Protein AF-A0A7S3M481-F1 (afdb_monomer_lite)

Sequence (114 aa):
QRGLLVPGQGNELTIVHGAVHGSGVYTANVDAAWLSKGFCTAPSMLVCAVIQSDAILHVGDAMVVGKAEHVVPLFEAHARCWKGEVPHVAPAVNRPVTQPHFAAPRSTAAQAHA

Foldseek 3Di:
DPADDWPPDVDPDDDPDDDPPHTADKDFAPVVCVVVVVVDPAQKDFDKQFADDPQWDDDPRMIGRNDRVRIGGPDMDGDQDDPPDDRPPDPPPPDPPPDPPPDDDDDDDDDDDD

Secondary structure (DSSP, 8-state):
---S--TTSSS-PPPSS--TT-SSEEEE-GGGHHHHHTT-SSSEEEEEEE--STTEEEETTEEEE-SGGGEEEEEEEE-SS-TTPPP---------------PPPP--------

Structure (mmCIF, N/CA/C/O backbone):
data_AF-A0A7S3M481-F1
#
_entry.id   AF-A0A7S3M481-F1
#
loop_
_atom_site.group_PDB
_atom_site.id
_atom_site.type_symbol
_atom_site.label_atom_id
_atom_site.label_alt_id
_atom_site.label_comp_id
_atom_site.label_asym_id
_atom_site.label_entity_id
_atom_site.label_seq_id
_atom_site.pdbx_PDB_ins_code
_atom_site.Cartn_x
_atom_site.Cartn_y
_atom_site.Cartn_z
_atom_site.occupancy
_atom_site.B_iso_or_equiv
_atom_site.auth_seq_id
_atom_site.auth_comp_id
_atom_site.auth_asym_id
_atom_site.auth_atom_id
_atom_site.pdbx_PDB_model_num
ATOM 1 N N . GLN A 1 1 ? -1.622 -18.025 8.677 1.00 62.56 1 GLN A N 1
ATOM 2 C CA . GLN A 1 1 ? -1.239 -16.661 8.232 1.00 62.56 1 GLN A CA 1
ATOM 3 C C . GLN A 1 1 ? -2.205 -15.659 8.864 1.00 62.56 1 GLN A C 1
ATOM 5 O O . GLN A 1 1 ? -3.363 -16.018 9.014 1.00 62.56 1 GLN A O 1
ATOM 10 N N . ARG A 1 2 ? -1.751 -14.459 9.274 1.00 78.81 2 ARG A N 1
ATOM 11 C CA . ARG A 1 2 ? -2.569 -13.443 9.988 1.00 78.81 2 ARG A CA 1
ATOM 12 C C . ARG A 1 2 ? -3.194 -12.362 9.077 1.00 78.81 2 ARG A C 1
ATOM 14 O O . ARG A 1 2 ? -3.876 -11.488 9.591 1.00 78.81 2 ARG A O 1
ATOM 21 N N . GLY A 1 3 ? -2.985 -12.426 7.758 1.00 83.19 3 GLY A N 1
ATOM 22 C CA . GLY A 1 3 ? -3.427 -11.386 6.814 1.00 83.19 3 GLY A CA 1
ATOM 23 C C . GLY A 1 3 ? -2.572 -10.110 6.868 1.00 83.19 3 GLY A C 1
ATOM 24 O O . GLY A 1 3 ? -1.494 -10.117 7.466 1.00 83.19 3 GLY A O 1
ATOM 25 N N . LEU A 1 4 ? -3.045 -9.033 6.224 1.00 88.62 4 LEU A N 1
ATOM 26 C CA . LEU A 1 4 ? -2.504 -7.682 6.425 1.00 88.62 4 LEU A CA 1
ATOM 27 C C . LEU A 1 4 ? -2.904 -7.181 7.816 1.00 88.62 4 LEU A C 1
ATOM 29 O O . LEU A 1 4 ? -4.014 -7.435 8.271 1.00 88.62 4 LEU A O 1
ATOM 33 N N . LEU A 1 5 ? -2.001 -6.473 8.489 1.00 90.88 5 LEU A N 1
ATOM 34 C CA . LEU A 1 5 ? -2.194 -5.988 9.853 1.00 90.88 5 LEU A CA 1
ATOM 35 C C . LEU A 1 5 ? -1.918 -4.487 9.910 1.00 90.88 5 LEU A C 1
ATOM 37 O O . LEU A 1 5 ? -0.993 -4.000 9.260 1.00 90.88 5 LEU A O 1
ATOM 41 N N . VAL A 1 6 ? -2.695 -3.766 10.718 1.00 91.62 6 VAL A N 1
ATOM 42 C CA . VAL A 1 6 ? -2.449 -2.349 11.007 1.00 91.62 6 VAL A CA 1
ATOM 43 C C . VAL A 1 6 ? -1.513 -2.243 12.218 1.00 91.62 6 VAL A C 1
ATOM 45 O O . V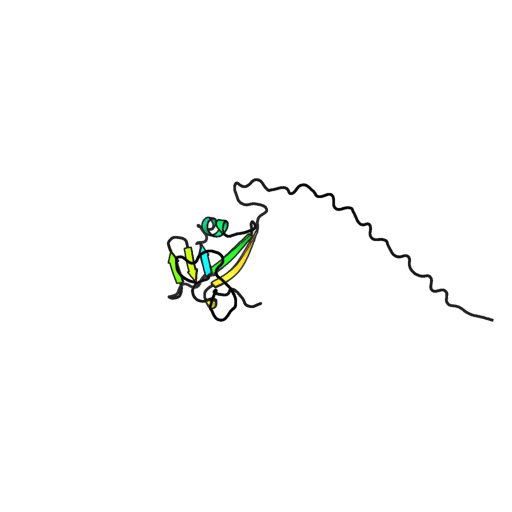AL A 1 6 ? -1.822 -2.820 13.268 1.00 91.62 6 VAL A O 1
ATOM 48 N N . PRO A 1 7 ? -0.384 -1.518 12.123 1.00 90.56 7 PRO A N 1
ATOM 49 C CA . PRO A 1 7 ? 0.506 -1.296 13.260 1.00 90.56 7 PRO A CA 1
ATOM 50 C C . PRO A 1 7 ? -0.215 -0.666 14.459 1.00 90.56 7 PRO A C 1
ATOM 52 O O . PRO A 1 7 ? -1.006 0.270 14.311 1.00 90.56 7 PRO A O 1
ATOM 55 N N . GLY A 1 8 ? 0.064 -1.180 15.659 1.00 86.75 8 GLY A N 1
ATOM 56 C CA . GLY A 1 8 ? -0.541 -0.702 16.909 1.00 86.75 8 GLY A CA 1
ATOM 57 C C . GLY A 1 8 ? -1.964 -1.203 17.200 1.00 86.75 8 GLY A C 1
ATOM 58 O O . GLY A 1 8 ? -2.534 -0.822 18.219 1.00 86.75 8 GLY A O 1
ATOM 59 N N . GLN A 1 9 ? -2.543 -2.075 16.364 1.00 88.69 9 GLN A N 1
ATOM 60 C CA . GLN A 1 9 ? -3.869 -2.667 16.596 1.00 88.69 9 GLN A CA 1
ATOM 61 C C . GLN A 1 9 ? -3.769 -4.132 17.047 1.00 88.69 9 GLN A C 1
ATOM 63 O O . GLN A 1 9 ? -3.856 -5.058 16.238 1.00 88.69 9 GLN A O 1
ATOM 68 N N . GLY A 1 10 ? -3.564 -4.357 18.349 1.00 86.38 10 GLY A N 1
ATOM 69 C CA . GLY A 1 10 ? -3.576 -5.709 18.935 1.00 86.38 10 GLY A CA 1
ATOM 70 C C . GLY A 1 10 ? -2.478 -6.642 18.399 1.00 86.38 10 GLY A C 1
ATOM 71 O O . GLY A 1 10 ? -2.657 -7.859 18.354 1.00 86.38 10 GLY A O 1
ATOM 72 N N . ASN A 1 11 ? -1.362 -6.078 17.934 1.00 90.12 11 ASN A N 1
ATOM 73 C CA . ASN A 1 11 ? -0.202 -6.802 17.417 1.00 90.12 11 ASN A CA 1
ATOM 74 C C . ASN A 1 11 ? 1.097 -6.035 17.725 1.00 90.12 11 ASN A C 1
ATOM 76 O O . ASN A 1 11 ? 1.041 -4.858 18.077 1.00 90.12 11 ASN A O 1
ATOM 80 N N . GLU A 1 12 ? 2.255 -6.690 17.596 1.00 91.94 12 GLU A N 1
ATOM 81 C CA . GLU A 1 12 ? 3.556 -6.099 17.944 1.00 91.94 12 GLU A CA 1
ATOM 82 C C . GLU A 1 12 ? 4.197 -5.276 16.810 1.00 91.94 12 GLU A C 1
ATOM 84 O O . GLU A 1 12 ? 5.355 -4.871 16.927 1.00 91.94 12 GLU A O 1
ATOM 89 N N . LEU A 1 13 ? 3.496 -5.049 15.690 1.00 90.69 13 LEU A N 1
ATOM 90 C CA . LEU A 1 13 ? 4.082 -4.344 14.553 1.00 90.69 13 LEU A CA 1
ATOM 91 C C . LEU A 1 13 ? 4.276 -2.864 14.870 1.00 90.69 13 LEU A C 1
ATOM 93 O O . LEU A 1 13 ? 3.360 -2.165 15.315 1.00 90.69 13 LEU A O 1
ATOM 97 N N . THR A 1 14 ? 5.475 -2.387 14.561 1.00 91.50 14 THR A N 1
ATOM 98 C CA . THR A 1 14 ? 5.868 -0.987 14.663 1.00 91.50 14 THR A CA 1
ATOM 99 C C . THR A 1 14 ? 5.829 -0.314 13.293 1.00 91.50 14 THR A C 1
ATOM 101 O O . THR A 1 14 ? 5.920 -0.955 12.245 1.00 91.50 14 THR A O 1
ATOM 104 N N . ILE A 1 15 ? 5.674 1.007 13.293 1.00 90.69 15 ILE A N 1
ATOM 105 C CA . ILE A 1 15 ? 5.727 1.820 12.076 1.00 90.69 15 ILE A CA 1
ATOM 106 C C . ILE A 1 15 ? 7.197 1.971 11.662 1.00 90.69 15 ILE A C 1
ATOM 108 O O . ILE A 1 15 ? 7.999 2.501 12.427 1.00 90.69 15 ILE A O 1
ATOM 112 N N . VAL A 1 16 ? 7.541 1.523 10.451 1.00 89.44 16 VAL A N 1
ATOM 113 C CA . VAL A 1 16 ? 8.914 1.582 9.896 1.00 89.44 16 VAL A CA 1
ATOM 114 C C . VAL A 1 16 ? 9.084 2.636 8.797 1.00 89.44 16 VAL A C 1
ATOM 116 O O . VAL A 1 16 ? 10.182 3.134 8.564 1.00 89.44 16 VAL A O 1
ATOM 119 N N . HIS A 1 17 ? 7.987 3.006 8.141 1.00 81.50 17 HIS A N 1
ATOM 120 C CA . HIS A 1 17 ? 7.909 4.066 7.143 1.00 81.50 17 HIS A CA 1
ATOM 121 C C . HIS A 1 17 ? 6.911 5.081 7.696 1.00 81.50 17 HIS A C 1
ATOM 123 O O . HIS A 1 17 ? 5.785 4.694 7.991 1.00 81.50 17 HIS A O 1
ATOM 129 N N . GLY A 1 18 ? 7.355 6.315 7.963 1.00 84.88 18 GLY A N 1
ATOM 130 C CA . GLY A 1 18 ? 6.630 7.292 8.790 1.00 84.88 18 GLY A CA 1
ATOM 131 C C . GLY A 1 18 ? 5.124 7.422 8.503 1.00 84.88 18 GLY A C 1
ATOM 132 O O . GLY A 1 18 ? 4.666 7.212 7.388 1.00 84.88 18 GLY A O 1
ATOM 133 N N . ALA A 1 19 ? 4.353 7.810 9.519 1.00 88.31 19 ALA A N 1
ATOM 134 C CA . ALA A 1 19 ? 2.887 7.799 9.497 1.00 88.31 19 ALA A CA 1
ATOM 135 C C . ALA A 1 19 ? 2.287 9.216 9.538 1.00 88.31 19 ALA A C 1
ATOM 137 O O . ALA A 1 19 ? 1.525 9.557 10.443 1.00 88.31 19 ALA A O 1
ATOM 138 N N . VAL A 1 20 ? 2.656 10.060 8.568 1.00 92.06 20 VAL A N 1
ATOM 139 C CA . VAL A 1 20 ? 2.260 11.486 8.526 1.00 92.06 20 VAL A CA 1
ATOM 140 C C . VAL A 1 20 ? 0.737 11.673 8.518 1.00 92.06 20 VAL A C 1
ATOM 142 O O . VAL A 1 20 ? 0.236 12.655 9.058 1.00 92.06 20 VAL A O 1
ATOM 145 N N . HIS A 1 21 ? -0.004 10.711 7.966 1.00 92.12 21 HIS A N 1
ATOM 146 C CA . HIS A 1 21 ? -1.464 10.747 7.858 1.00 92.12 21 HIS A CA 1
ATOM 147 C C . HIS A 1 21 ? -2.156 9.750 8.805 1.00 92.12 21 HIS A C 1
ATOM 149 O O . HIS A 1 21 ? -3.304 9.376 8.587 1.00 92.12 21 HIS A O 1
ATOM 155 N N . GLY A 1 22 ? -1.466 9.327 9.871 1.00 92.12 22 GLY A N 1
ATOM 156 C CA . GLY A 1 22 ? -1.976 8.383 10.869 1.00 92.12 22 GLY A CA 1
ATOM 157 C C . GLY A 1 22 ? -1.522 6.937 10.647 1.00 92.12 22 GLY A C 1
ATOM 158 O O . GLY A 1 22 ? -0.886 6.610 9.644 1.00 92.12 22 GLY A O 1
ATOM 159 N N . SER A 1 23 ? -1.810 6.064 11.618 1.00 93.12 23 SER A N 1
ATOM 160 C CA . SER A 1 23 ? -1.477 4.634 11.523 1.00 93.12 23 SER A CA 1
ATOM 161 C C . SER A 1 23 ? -2.469 3.904 10.618 1.00 93.12 23 SER A C 1
ATOM 163 O O . SER A 1 23 ? -3.680 4.080 10.750 1.00 93.12 23 SER A O 1
ATOM 165 N N . GLY A 1 24 ? -1.958 3.066 9.721 1.00 94.38 24 GLY A N 1
ATOM 166 C CA . GLY A 1 24 ? -2.761 2.319 8.760 1.00 94.38 24 GLY A CA 1
ATOM 167 C C . GLY A 1 24 ? -1.898 1.545 7.772 1.00 94.38 24 GLY A C 1
ATOM 168 O O . GLY A 1 24 ? -0.669 1.643 7.788 1.00 94.38 24 GLY A O 1
ATOM 169 N N . VAL A 1 25 ? -2.551 0.793 6.888 1.00 95.25 25 VAL A N 1
ATOM 170 C CA . VAL A 1 25 ? -1.899 0.255 5.688 1.00 95.25 25 VAL A CA 1
ATOM 171 C C . VAL A 1 25 ? -1.923 1.339 4.617 1.00 95.25 25 VAL A C 1
ATOM 173 O O . VAL A 1 25 ? -2.994 1.775 4.198 1.00 95.25 25 VAL A O 1
ATOM 176 N N . TYR A 1 26 ? -0.746 1.779 4.184 1.00 96.31 26 TYR A N 1
ATOM 177 C CA . TYR A 1 26 ? -0.605 2.777 3.128 1.00 96.31 26 T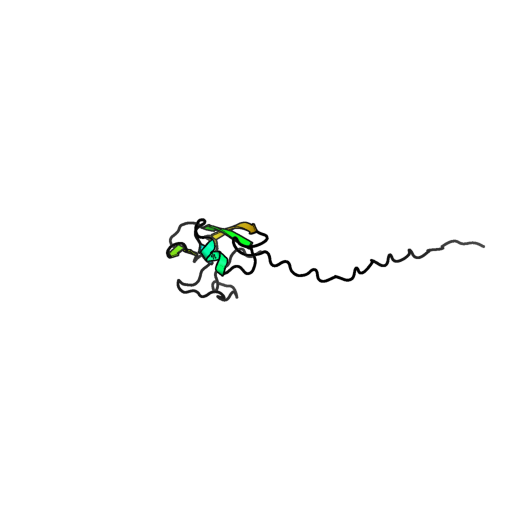YR A CA 1
ATOM 178 C C . TYR A 1 26 ? -0.633 2.080 1.767 1.00 96.31 26 TYR A C 1
ATOM 180 O O . TYR A 1 26 ? 0.119 1.136 1.527 1.00 96.31 26 TYR A O 1
ATOM 188 N N . THR A 1 27 ? -1.494 2.553 0.874 1.00 97.12 27 THR A N 1
ATOM 189 C CA . THR A 1 27 ? -1.624 2.058 -0.503 1.00 97.12 27 THR A CA 1
ATOM 190 C C . THR A 1 27 ? -1.589 3.235 -1.472 1.00 97.12 27 THR A C 1
ATOM 192 O O . THR A 1 27 ? -1.942 4.349 -1.093 1.00 97.12 27 THR A O 1
ATOM 195 N N . ALA A 1 28 ? -1.144 3.005 -2.704 1.00 98.00 28 ALA A N 1
ATOM 196 C CA . ALA A 1 28 ? -1.222 3.984 -3.783 1.00 98.00 28 ALA A CA 1
ATOM 197 C C . ALA A 1 28 ? -2.309 3.576 -4.783 1.00 98.00 28 ALA A C 1
ATOM 199 O O . ALA A 1 28 ? -2.625 2.389 -4.912 1.00 98.00 28 ALA A O 1
ATOM 200 N N . ASN A 1 29 ? -2.845 4.548 -5.517 1.00 97.69 29 ASN A N 1
ATOM 201 C CA . ASN A 1 29 ? -3.688 4.272 -6.673 1.00 97.69 29 ASN A CA 1
ATOM 202 C C . ASN A 1 29 ? -2.918 3.437 -7.713 1.00 97.69 29 ASN A C 1
ATOM 204 O O . ASN A 1 29 ? -1.689 3.501 -7.810 1.00 97.69 29 ASN A O 1
ATOM 208 N N . VAL A 1 30 ? -3.641 2.640 -8.504 1.00 95.00 30 VAL A N 1
ATOM 209 C CA . VAL A 1 30 ? -3.045 1.697 -9.474 1.00 95.00 30 VAL A CA 1
ATOM 210 C C . VAL A 1 30 ? -2.197 2.413 -10.534 1.00 95.00 30 VAL A C 1
ATOM 212 O O . VAL A 1 30 ? -1.179 1.884 -10.978 1.00 95.00 30 VAL A O 1
ATOM 215 N N . ASP A 1 31 ? -2.574 3.631 -10.912 1.00 95.88 31 ASP A N 1
ATOM 216 C CA . ASP A 1 31 ? -1.844 4.512 -11.829 1.00 95.88 31 ASP A CA 1
ATOM 217 C C . ASP A 1 31 ? -0.706 5.306 -11.155 1.00 95.88 31 ASP A C 1
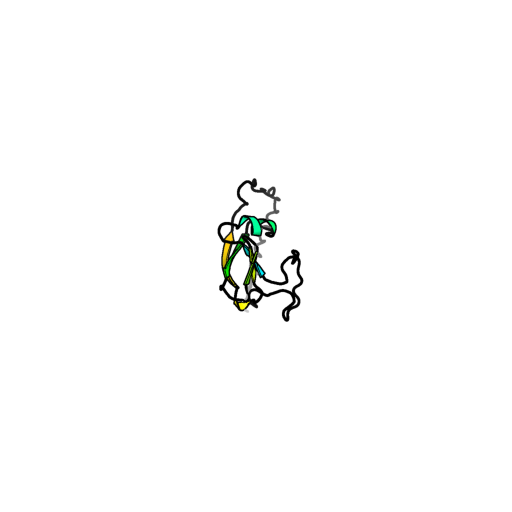ATOM 219 O O . ASP A 1 31 ? 0.123 5.908 -11.840 1.00 95.88 31 ASP A O 1
ATOM 223 N N . ALA A 1 32 ? -0.593 5.232 -9.827 1.00 96.81 32 ALA A N 1
ATOM 224 C CA . ALA A 1 32 ? 0.405 5.917 -9.012 1.00 96.81 32 ALA A CA 1
ATOM 225 C C . ALA A 1 32 ? 1.377 4.959 -8.293 1.00 96.81 32 ALA A C 1
ATOM 227 O O . ALA A 1 32 ? 1.974 5.311 -7.275 1.00 96.81 32 ALA A O 1
ATOM 228 N N . ALA A 1 33 ? 1.611 3.758 -8.840 1.00 95.62 33 ALA A N 1
ATOM 229 C CA . ALA A 1 33 ? 2.506 2.743 -8.259 1.00 95.62 33 ALA A CA 1
ATOM 230 C C . ALA A 1 33 ? 3.938 3.244 -7.957 1.00 95.62 33 ALA A C 1
ATOM 232 O O . ALA A 1 33 ? 4.649 2.672 -7.129 1.00 95.62 33 ALA A O 1
ATOM 233 N N . TRP A 1 34 ? 4.372 4.333 -8.599 1.00 94.75 34 TRP A N 1
ATOM 234 C CA . TRP A 1 34 ? 5.643 5.001 -8.318 1.00 94.75 34 TRP A CA 1
ATOM 235 C C . TRP A 1 34 ? 5.758 5.504 -6.867 1.00 94.75 34 TRP A C 1
ATOM 237 O O . TRP A 1 34 ? 6.871 5.544 -6.346 1.00 94.75 34 TRP A O 1
ATOM 247 N N . LEU A 1 35 ? 4.640 5.815 -6.196 1.00 95.50 35 LEU A N 1
ATOM 248 C CA . LEU A 1 35 ? 4.610 6.163 -4.771 1.00 95.50 35 LEU A CA 1
ATOM 249 C C . LEU A 1 35 ? 5.015 4.974 -3.899 1.00 95.50 35 LEU A C 1
ATOM 251 O O . LEU A 1 35 ? 5.892 5.092 -3.046 1.00 95.50 35 LEU A O 1
ATOM 255 N N . SER A 1 36 ? 4.419 3.805 -4.145 1.00 95.81 36 SER A N 1
ATOM 256 C CA . SER A 1 36 ? 4.734 2.579 -3.408 1.00 95.81 36 SER A CA 1
ATOM 257 C C . SER A 1 36 ? 6.130 2.045 -3.735 1.00 95.81 36 SER A C 1
ATOM 259 O O . SER A 1 36 ? 6.774 1.476 -2.856 1.00 95.81 36 SER A O 1
ATOM 261 N N . LYS A 1 37 ? 6.638 2.277 -4.958 1.00 95.06 37 LYS A N 1
ATOM 262 C CA . LYS A 1 37 ? 7.981 1.841 -5.389 1.00 95.06 37 LYS A CA 1
ATOM 263 C C . LYS A 1 37 ? 9.069 2.269 -4.397 1.00 95.06 37 LYS A C 1
ATOM 265 O O . LYS A 1 37 ? 9.959 1.475 -4.109 1.00 95.06 37 LYS A O 1
ATOM 270 N N . GLY A 1 38 ? 9.001 3.495 -3.873 1.00 92.56 38 GLY A N 1
ATOM 271 C CA . GLY A 1 38 ? 10.007 4.037 -2.950 1.00 92.56 38 GLY A CA 1
ATOM 272 C C . GLY A 1 38 ? 10.131 3.284 -1.618 1.00 92.56 38 GLY A C 1
ATOM 273 O O . GLY A 1 38 ? 11.140 3.433 -0.934 1.00 92.56 38 GLY A O 1
ATOM 274 N N . PHE A 1 39 ? 9.137 2.463 -1.268 1.00 93.31 39 PHE A N 1
ATOM 275 C CA . PHE A 1 39 ? 9.104 1.665 -0.038 1.00 93.31 39 PHE A CA 1
ATOM 276 C C . PHE A 1 39 ? 9.425 0.181 -0.271 1.00 93.31 39 PHE A C 1
ATOM 278 O O . PHE A 1 39 ? 9.565 -0.582 0.683 1.00 93.31 39 PHE A O 1
ATOM 285 N N . CYS A 1 40 ? 9.557 -0.249 -1.527 1.00 94.06 40 CYS A N 1
ATOM 286 C CA . CYS A 1 40 ? 9.891 -1.625 -1.868 1.00 94.06 40 CYS A CA 1
ATOM 287 C C . CYS A 1 40 ? 11.403 -1.876 -1.748 1.00 94.06 40 CYS A C 1
ATOM 289 O O . CYS A 1 40 ? 12.219 -1.105 -2.248 1.00 94.06 40 CYS A O 1
ATOM 291 N N . THR A 1 41 ? 11.792 -3.006 -1.155 1.00 92.94 41 THR A N 1
ATOM 292 C CA . THR A 1 41 ? 13.202 -3.440 -1.052 1.00 92.94 41 THR A CA 1
ATOM 293 C C . THR A 1 41 ? 13.680 -4.265 -2.251 1.00 92.94 41 THR A C 1
ATOM 295 O O . THR A 1 41 ? 14.879 -4.473 -2.426 1.00 92.94 41 THR A O 1
ATOM 298 N N . ALA A 1 42 ? 12.752 -4.735 -3.082 1.00 95.00 42 ALA A N 1
ATOM 299 C CA . ALA A 1 42 ? 12.985 -5.520 -4.290 1.00 95.00 42 ALA A CA 1
ATOM 300 C C . ALA A 1 42 ? 12.003 -5.066 -5.387 1.00 95.00 42 ALA A C 1
ATOM 302 O O . ALA A 1 42 ? 11.027 -4.394 -5.052 1.00 95.00 42 ALA A O 1
ATOM 303 N N . PRO A 1 43 ? 12.198 -5.441 -6.668 1.00 95.75 43 PRO A N 1
ATOM 304 C CA . PRO A 1 43 ? 11.243 -5.200 -7.750 1.00 95.75 43 PRO A CA 1
ATOM 305 C C . PRO A 1 43 ? 9.993 -6.088 -7.638 1.00 95.75 43 PRO A C 1
ATOM 307 O O . PRO A 1 43 ? 9.627 -6.801 -8.569 1.00 95.75 43 PRO A O 1
ATOM 310 N N . SER A 1 44 ? 9.357 -6.046 -6.469 1.00 96.50 44 SER A N 1
ATOM 311 C CA . SER A 1 44 ? 8.119 -6.724 -6.118 1.00 96.50 44 SER A CA 1
ATOM 312 C C . SER A 1 44 ? 7.181 -5.765 -5.381 1.00 96.50 44 SER A C 1
ATOM 314 O O . SER A 1 44 ? 7.633 -4.914 -4.608 1.00 96.50 44 SER A O 1
ATOM 316 N N . MET A 1 45 ? 5.876 -5.890 -5.617 1.00 97.25 45 MET A N 1
ATOM 317 C CA . MET A 1 45 ? 4.843 -5.076 -4.981 1.00 97.25 45 MET A CA 1
ATOM 318 C C . MET A 1 45 ? 3.542 -5.859 -4.809 1.00 97.25 45 MET A C 1
ATOM 320 O O . MET A 1 45 ? 3.088 -6.539 -5.728 1.00 97.25 45 MET A O 1
ATOM 324 N N . LEU A 1 46 ? 2.899 -5.715 -3.650 1.00 96.94 46 LEU A N 1
ATOM 325 C CA . LEU A 1 46 ? 1.540 -6.213 -3.450 1.00 96.94 46 LEU A CA 1
ATOM 326 C C . LEU A 1 46 ? 0.534 -5.297 -4.146 1.00 96.94 46 LEU A C 1
ATOM 328 O O . LEU A 1 46 ? 0.538 -4.086 -3.934 1.00 96.94 46 LEU A O 1
ATOM 332 N N . VAL A 1 47 ? -0.359 -5.896 -4.928 1.00 97.06 47 VAL A N 1
ATOM 333 C CA . VAL A 1 47 ? -1.544 -5.228 -5.461 1.00 97.06 47 VAL A CA 1
ATOM 334 C C . VAL A 1 47 ? -2.738 -5.657 -4.622 1.00 97.06 47 VAL A C 1
ATOM 336 O O . VAL A 1 47 ? -3.028 -6.850 -4.495 1.00 97.06 47 VAL A O 1
ATOM 339 N N . CYS A 1 48 ? -3.425 -4.680 -4.039 1.00 97.81 48 CYS A N 1
ATOM 340 C CA . CYS A 1 48 ? -4.504 -4.907 -3.085 1.00 97.81 48 CYS A CA 1
ATOM 341 C C . CYS A 1 48 ? -5.837 -4.372 -3.614 1.00 97.81 48 CYS A C 1
ATOM 343 O O . CYS A 1 48 ? -5.876 -3.340 -4.282 1.00 97.81 48 CYS A O 1
ATOM 345 N N . ALA A 1 49 ? -6.935 -5.034 -3.253 1.00 97.50 49 ALA A N 1
ATOM 346 C CA . ALA A 1 49 ? -8.255 -4.418 -3.294 1.00 97.50 49 ALA A CA 1
ATOM 347 C C . ALA A 1 49 ? -8.479 -3.648 -1.991 1.00 97.50 49 ALA A C 1
ATOM 349 O O . ALA A 1 49 ? -8.168 -4.154 -0.910 1.00 97.50 49 ALA A O 1
ATOM 350 N N . VAL A 1 50 ? -9.040 -2.445 -2.105 1.00 97.38 50 VAL A N 1
ATOM 351 C CA . VAL A 1 50 ? -9.397 -1.587 -0.970 1.00 97.38 50 VAL A CA 1
ATOM 352 C C . VAL A 1 50 ? -10.896 -1.313 -1.011 1.00 97.38 50 VAL A C 1
ATOM 354 O O . VAL A 1 50 ? -11.419 -0.832 -2.018 1.00 97.38 50 VAL A O 1
ATOM 357 N N . ILE A 1 51 ? -11.589 -1.617 0.086 1.00 97.25 51 ILE A N 1
ATOM 358 C CA . ILE A 1 51 ? -13.017 -1.333 0.247 1.00 97.25 51 ILE A CA 1
ATOM 359 C C . ILE A 1 51 ? -13.184 0.147 0.597 1.00 97.25 51 ILE A C 1
ATOM 361 O O . ILE A 1 51 ? -12.700 0.613 1.630 1.00 97.25 51 ILE A O 1
ATOM 365 N N . GLN A 1 52 ? -13.913 0.883 -0.242 1.00 97.06 52 GLN A N 1
ATOM 366 C CA . GLN A 1 52 ? -14.230 2.287 0.017 1.00 97.06 52 GLN A CA 1
ATOM 367 C C . GLN A 1 52 ? -15.237 2.403 1.166 1.00 97.06 52 GLN A C 1
ATOM 369 O O . GLN A 1 52 ? -16.327 1.836 1.115 1.00 97.06 52 GLN A O 1
ATOM 374 N N . SER A 1 53 ? -14.842 3.110 2.222 1.00 96.69 53 SER A N 1
ATOM 375 C CA . SER A 1 53 ? -15.594 3.262 3.471 1.00 96.69 53 SER A CA 1
ATOM 376 C C . SER A 1 53 ? -15.093 4.481 4.249 1.00 96.69 53 SER A C 1
ATOM 378 O O . SER A 1 53 ? -14.109 5.112 3.867 1.00 96.69 53 SER A O 1
ATOM 380 N N . ASP A 1 54 ? -15.732 4.772 5.377 1.00 96.50 54 ASP A N 1
ATOM 381 C CA . ASP A 1 54 ? -15.320 5.802 6.338 1.00 96.50 54 ASP A CA 1
ATOM 382 C C . ASP A 1 54 ? -13.968 5.521 7.023 1.00 96.50 54 ASP A C 1
ATOM 384 O O . ASP A 1 54 ? -13.354 6.426 7.581 1.00 96.50 54 ASP A O 1
ATOM 388 N N . ALA A 1 55 ? -13.472 4.283 6.956 1.00 96.06 55 ALA A N 1
ATOM 389 C CA . ALA A 1 55 ? -12.172 3.894 7.498 1.00 96.06 55 ALA A CA 1
ATOM 390 C C . ALA A 1 55 ? -10.992 4.148 6.537 1.00 96.06 55 ALA A C 1
ATOM 392 O O . ALA A 1 55 ? -9.867 3.735 6.840 1.00 96.06 55 ALA A O 1
ATOM 393 N N . ILE A 1 56 ? -11.241 4.772 5.378 1.00 97.44 56 ILE A N 1
ATOM 394 C CA . ILE A 1 56 ? -10.220 5.111 4.381 1.00 97.44 56 ILE A CA 1
ATOM 395 C C . ILE A 1 56 ? -9.983 6.617 4.383 1.00 97.44 56 ILE A C 1
ATOM 397 O O . ILE A 1 56 ? -10.884 7.399 4.083 1.00 97.44 56 ILE A O 1
ATOM 401 N N . LEU A 1 57 ? -8.745 7.022 4.656 1.00 97.88 57 LEU A N 1
ATOM 402 C CA . LEU A 1 57 ? -8.310 8.398 4.449 1.00 97.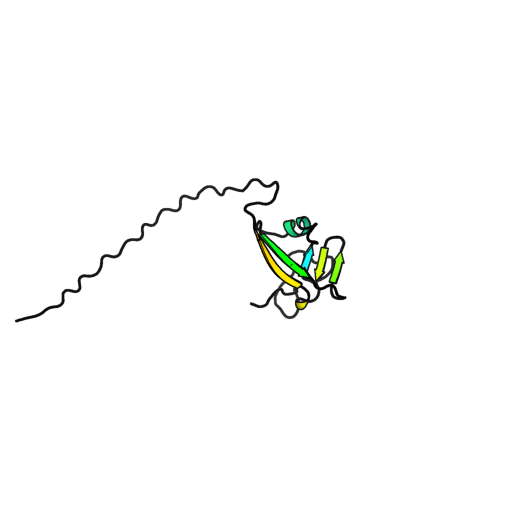88 57 LEU A CA 1
ATOM 403 C C . LEU A 1 57 ? -7.614 8.511 3.091 1.00 97.88 57 LEU A C 1
ATOM 405 O O . LEU A 1 57 ? -6.563 7.908 2.879 1.00 97.88 57 LEU A O 1
ATOM 409 N N . HIS A 1 58 ? -8.186 9.304 2.190 1.00 97.62 58 HIS A N 1
ATOM 410 C CA . HIS A 1 58 ? -7.583 9.635 0.899 1.00 97.62 58 HIS A CA 1
ATOM 411 C C . HIS A 1 58 ? -6.639 10.829 1.035 1.00 97.62 58 HIS A C 1
ATOM 413 O O . HIS A 1 58 ? -6.999 11.850 1.622 1.00 97.62 58 HIS A O 1
ATOM 419 N N . VAL A 1 59 ? -5.435 10.706 0.478 1.00 96.44 59 VAL A N 1
ATOM 420 C CA . VAL A 1 59 ? -4.381 11.725 0.508 1.00 96.44 59 VAL A CA 1
ATOM 421 C C . VAL A 1 59 ? -3.739 11.811 -0.876 1.00 96.44 59 VAL A C 1
ATOM 423 O O . VAL A 1 59 ? -2.744 11.145 -1.163 1.00 96.44 59 VAL A O 1
ATOM 426 N N . GLY A 1 60 ? -4.322 12.631 -1.753 1.00 95.75 60 GLY A N 1
ATOM 427 C CA . GLY A 1 60 ? -3.905 12.688 -3.157 1.00 95.75 60 GLY A CA 1
ATOM 428 C C . GLY A 1 60 ? -4.040 11.314 -3.818 1.00 95.75 60 GLY A C 1
ATOM 429 O O . GLY A 1 60 ? -5.120 10.729 -3.791 1.00 95.75 60 GLY A O 1
ATOM 430 N N . ASP A 1 61 ? -2.934 10.787 -4.350 1.00 97.25 61 ASP A N 1
ATOM 431 C CA . ASP A 1 61 ? -2.884 9.474 -5.012 1.00 97.25 61 ASP A CA 1
ATOM 432 C C . ASP A 1 61 ? -2.607 8.295 -4.059 1.00 97.25 61 ASP A C 1
ATOM 434 O O . ASP A 1 61 ? -2.318 7.178 -4.499 1.00 97.25 61 ASP A O 1
ATOM 438 N N . ALA A 1 62 ? -2.657 8.535 -2.748 1.00 96.88 62 ALA A N 1
ATOM 439 C CA . ALA A 1 62 ? -2.483 7.522 -1.718 1.00 96.88 62 ALA A CA 1
ATOM 440 C C . ALA A 1 62 ? -3.734 7.377 -0.843 1.00 96.88 62 ALA A C 1
ATOM 442 O O . ALA A 1 62 ? -4.530 8.301 -0.679 1.00 96.88 62 ALA A O 1
ATOM 443 N N . MET A 1 63 ? -3.868 6.210 -0.223 1.00 97.81 63 MET A N 1
ATOM 444 C CA . MET A 1 63 ? -4.904 5.897 0.754 1.00 97.81 63 MET A CA 1
ATOM 445 C C . MET A 1 63 ? -4.274 5.303 2.013 1.00 97.81 63 MET A C 1
ATOM 447 O O . MET A 1 63 ? -3.398 4.438 1.926 1.00 97.81 63 MET A O 1
ATOM 451 N N . VAL A 1 64 ? -4.769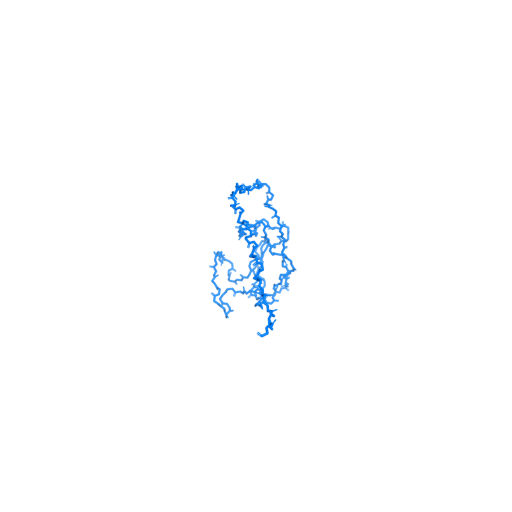 5.717 3.179 1.00 97.12 64 VAL A N 1
ATOM 452 C CA . VAL A 1 64 ? -4.459 5.104 4.476 1.00 97.12 64 VAL A CA 1
ATOM 453 C C . VAL A 1 64 ? -5.660 4.284 4.926 1.00 97.12 64 VAL A C 1
ATOM 455 O O . VAL A 1 64 ? -6.734 4.824 5.191 1.00 97.12 64 VAL A O 1
ATOM 458 N N . VAL A 1 65 ? -5.475 2.967 5.005 1.00 97.06 65 VAL A N 1
ATOM 459 C CA . VAL A 1 65 ? -6.512 2.016 5.410 1.00 97.06 65 VAL A CA 1
ATOM 460 C C . VAL A 1 65 ? -6.412 1.768 6.914 1.00 97.06 65 VAL A C 1
ATOM 462 O O . VAL A 1 65 ? -5.466 1.131 7.384 1.00 97.06 65 VAL A O 1
ATOM 465 N N . GLY A 1 66 ? -7.387 2.270 7.676 1.00 95.75 66 GLY A N 1
ATOM 466 C CA . GLY A 1 66 ? -7.390 2.191 9.143 1.00 95.75 66 GLY A CA 1
ATOM 467 C C . GLY A 1 66 ? -7.862 0.853 9.724 1.00 95.75 66 GLY A C 1
ATOM 468 O O . GLY A 1 66 ? -7.622 0.584 10.902 1.00 95.75 66 GLY A O 1
ATOM 469 N N . LYS A 1 67 ? -8.520 0.006 8.921 1.00 94.38 67 LYS A N 1
ATOM 470 C CA . LYS A 1 67 ? -9.003 -1.328 9.315 1.00 94.38 67 LYS A CA 1
ATOM 471 C C . LYS A 1 67 ? -8.408 -2.399 8.411 1.00 94.38 67 LYS A C 1
ATOM 473 O O . LYS A 1 67 ? -8.583 -2.347 7.197 1.00 94.38 67 LYS A O 1
ATOM 478 N N . ALA A 1 68 ? -7.763 -3.400 9.004 1.00 93.12 68 ALA A N 1
ATOM 479 C CA . ALA A 1 68 ? -7.135 -4.492 8.260 1.00 93.12 68 ALA A CA 1
ATOM 480 C C . ALA A 1 68 ? -8.114 -5.224 7.319 1.00 93.12 68 ALA A C 1
ATOM 482 O O . ALA A 1 68 ? -7.750 -5.567 6.202 1.00 93.12 68 ALA A O 1
ATOM 483 N N . GLU A 1 69 ? -9.371 -5.402 7.732 1.00 93.75 69 GLU A N 1
ATOM 484 C CA . GLU A 1 69 ? -10.409 -6.077 6.938 1.00 93.75 69 GLU A CA 1
ATOM 485 C C . GLU A 1 69 ? -10.865 -5.307 5.684 1.00 93.75 69 GLU A C 1
ATOM 487 O O . GLU A 1 69 ? -11.560 -5.868 4.841 1.00 93.75 69 GLU A O 1
ATOM 492 N N . HIS A 1 70 ? -10.468 -4.038 5.525 1.00 96.56 70 HIS A N 1
ATOM 493 C CA . HIS A 1 70 ? -10.820 -3.210 4.365 1.00 96.56 70 HIS A CA 1
ATOM 494 C C . HIS A 1 70 ? -9.753 -3.220 3.264 1.00 96.56 70 HIS A C 1
ATOM 496 O O . HIS A 1 70 ? -9.902 -2.525 2.258 1.00 96.56 70 HIS A O 1
ATOM 502 N N . VAL A 1 71 ? -8.683 -3.997 3.433 1.00 96.44 71 VAL A N 1
ATOM 503 C CA . VAL A 1 71 ? -7.637 -4.170 2.427 1.00 96.44 71 VAL A CA 1
ATOM 504 C C . VAL A 1 71 ? -7.249 -5.635 2.323 1.00 96.44 71 VAL A C 1
ATOM 506 O O . VAL A 1 71 ? -6.908 -6.283 3.310 1.00 96.44 71 VAL A O 1
ATOM 509 N N . VAL A 1 72 ? -7.277 -6.169 1.105 1.00 95.81 72 VAL A N 1
ATOM 510 C CA . VAL A 1 72 ? -6.910 -7.563 0.846 1.00 95.81 72 VAL A CA 1
ATOM 511 C C . VAL A 1 72 ? -5.875 -7.636 -0.274 1.00 95.81 72 VAL A C 1
ATOM 513 O O . VAL A 1 72 ? -6.097 -7.050 -1.337 1.00 95.81 72 VAL A O 1
ATOM 516 N N . PRO A 1 73 ? -4.744 -8.341 -0.080 1.00 95.44 73 PRO A N 1
ATOM 517 C CA . PRO A 1 73 ? -3.826 -8.631 -1.173 1.00 95.44 73 PRO A CA 1
ATOM 518 C C . PRO A 1 73 ? -4.537 -9.484 -2.223 1.00 95.44 73 PRO A C 1
ATOM 520 O O . PRO A 1 73 ? -5.130 -10.508 -1.887 1.00 95.44 73 PRO A O 1
ATOM 523 N N . LEU A 1 74 ? -4.470 -9.075 -3.487 1.00 96.06 74 LEU A N 1
ATOM 524 C CA . LEU A 1 74 ? -4.984 -9.857 -4.610 1.00 96.06 74 LEU A CA 1
ATOM 525 C C . LEU A 1 74 ? -3.872 -10.711 -5.210 1.00 96.06 74 LEU A C 1
ATOM 527 O O . LEU A 1 74 ? -4.022 -11.918 -5.383 1.00 96.06 74 LEU A O 1
ATOM 531 N N . PHE A 1 75 ? -2.750 -10.068 -5.524 1.00 96.25 75 PHE A N 1
ATOM 532 C CA . PHE A 1 75 ? -1.575 -10.707 -6.093 1.00 96.25 75 PHE A CA 1
ATOM 533 C C . PHE A 1 75 ? -0.319 -9.889 -5.794 1.00 96.25 75 PHE A C 1
ATOM 535 O O . PHE A 1 75 ? -0.381 -8.722 -5.408 1.00 96.25 75 PHE A O 1
ATOM 542 N N . GLU A 1 76 ? 0.833 -10.516 -5.994 1.00 96.75 76 GLU A N 1
ATOM 543 C CA . GLU A 1 76 ? 2.139 -9.875 -5.917 1.00 96.75 76 GLU A CA 1
ATOM 544 C C . GLU A 1 76 ? 2.696 -9.729 -7.338 1.00 96.75 76 GLU A C 1
ATOM 546 O O . GLU A 1 76 ? 2.805 -10.707 -8.081 1.00 96.75 76 GLU A O 1
ATOM 551 N N . ALA A 1 77 ? 3.002 -8.500 -7.742 1.00 96.25 77 ALA A N 1
ATOM 552 C CA . ALA A 1 77 ? 3.612 -8.196 -9.027 1.00 96.25 77 ALA A CA 1
ATOM 553 C C . ALA A 1 77 ? 5.137 -8.197 -8.884 1.00 96.25 77 ALA A C 1
ATOM 555 O O . ALA A 1 77 ? 5.658 -7.496 -8.025 1.00 96.25 77 ALA A O 1
ATOM 556 N N . HIS A 1 78 ? 5.842 -8.926 -9.755 1.00 96.38 78 HIS A N 1
ATOM 557 C CA . HIS A 1 78 ? 7.304 -9.075 -9.727 1.00 96.38 78 HIS A CA 1
ATOM 558 C C . HIS A 1 78 ? 7.951 -8.664 -11.052 1.00 96.38 78 HIS A C 1
ATOM 560 O O . HIS A 1 78 ? 7.396 -8.893 -12.128 1.00 96.38 78 HIS A O 1
ATOM 566 N N . ALA A 1 79 ? 9.171 -8.136 -10.984 1.00 93.06 79 ALA A N 1
ATOM 567 C CA . ALA A 1 79 ? 10.028 -7.844 -12.129 1.00 93.06 79 ALA A CA 1
ATOM 568 C C . ALA A 1 79 ? 11.503 -8.159 -11.818 1.00 93.06 79 ALA A C 1
ATOM 570 O O . ALA A 1 79 ? 11.890 -8.355 -10.670 1.00 93.06 79 ALA A O 1
ATOM 571 N N . ARG A 1 80 ? 12.360 -8.198 -12.851 1.00 92.31 80 ARG A N 1
ATOM 572 C CA . ARG A 1 80 ? 13.820 -8.342 -12.659 1.00 92.31 80 ARG A CA 1
ATOM 573 C C . ARG A 1 80 ? 14.480 -7.058 -12.156 1.00 92.31 80 ARG A C 1
ATOM 575 O O . ARG A 1 80 ? 15.482 -7.119 -11.454 1.00 92.31 80 ARG A O 1
ATOM 582 N N . CYS A 1 81 ? 13.946 -5.912 -12.558 1.00 90.75 81 CYS A N 1
ATOM 583 C CA . CYS A 1 81 ? 14.400 -4.581 -12.177 1.00 90.75 81 CYS A CA 1
ATOM 584 C C . CYS A 1 81 ? 13.242 -3.596 -12.354 1.00 90.75 81 CYS A C 1
ATOM 586 O O . CYS A 1 81 ? 12.272 -3.883 -13.064 1.00 90.75 81 CYS A O 1
ATOM 588 N N . TRP A 1 82 ? 13.346 -2.423 -11.736 1.00 89.75 82 TRP A N 1
ATOM 589 C CA . TRP A 1 82 ? 12.404 -1.346 -12.001 1.00 89.75 82 TRP A CA 1
ATOM 590 C C . TRP A 1 82 ? 12.677 -0.695 -13.362 1.00 89.75 82 TRP A C 1
ATOM 592 O O . TRP A 1 82 ? 13.791 -0.725 -13.888 1.00 89.75 82 TRP A O 1
ATOM 602 N N . LYS A 1 83 ? 11.653 -0.064 -13.944 1.00 81.38 83 LYS A N 1
ATOM 603 C CA . LYS A 1 83 ? 11.800 0.680 -15.201 1.00 81.38 83 LYS A CA 1
ATOM 604 C C . LYS A 1 83 ? 12.832 1.803 -15.028 1.00 81.38 83 LYS A C 1
ATOM 606 O O . LYS A 1 83 ? 12.703 2.613 -14.114 1.00 81.38 83 LYS A O 1
ATOM 611 N N . GLY A 1 84 ? 13.823 1.848 -15.918 1.00 75.75 84 GLY A N 1
ATOM 612 C CA . GLY A 1 84 ? 14.903 2.841 -15.896 1.00 75.75 84 GLY A CA 1
ATOM 613 C C . GLY A 1 84 ? 16.105 2.468 -15.023 1.00 75.75 84 GLY A C 1
ATOM 614 O O . GLY A 1 84 ? 17.100 3.183 -15.051 1.00 75.75 84 GLY A O 1
ATOM 615 N N . GLU A 1 85 ? 16.055 1.349 -14.296 1.00 75.69 85 GLU A N 1
ATOM 616 C CA . GLU A 1 85 ? 17.216 0.814 -13.584 1.00 75.69 85 GLU A CA 1
ATOM 617 C C . GLU A 1 85 ? 17.927 -0.234 -14.441 1.00 75.69 85 GLU A C 1
ATOM 619 O O . GLU A 1 85 ? 17.298 -1.114 -15.034 1.00 75.69 85 GLU A O 1
ATOM 624 N N . VAL A 1 86 ? 19.257 -0.146 -14.505 1.00 70.19 86 VAL A N 1
ATOM 625 C CA . VAL A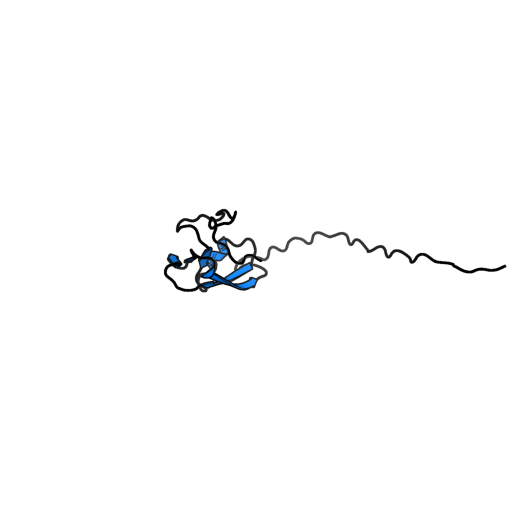 1 86 ? 20.084 -1.204 -15.092 1.00 70.19 86 VAL A CA 1
ATOM 626 C C . VAL A 1 86 ? 19.996 -2.407 -14.148 1.00 70.19 86 VAL A C 1
ATOM 628 O O . VAL A 1 86 ? 20.230 -2.224 -12.951 1.00 70.19 86 VAL A O 1
ATOM 631 N N . PRO A 1 87 ? 19.660 -3.625 -14.618 1.00 62.06 87 PRO A N 1
ATOM 632 C CA . PRO A 1 87 ? 19.664 -4.796 -13.755 1.00 62.06 87 PRO A CA 1
ATOM 633 C C . PRO A 1 87 ? 21.034 -4.915 -13.096 1.00 62.06 87 PRO A C 1
ATOM 635 O O . PRO A 1 87 ? 22.046 -5.028 -13.793 1.00 62.06 87 PRO A O 1
ATOM 638 N N . HIS A 1 88 ? 21.082 -4.886 -11.765 1.00 60.41 88 HIS A N 1
ATOM 639 C CA . HIS A 1 88 ? 22.320 -5.174 -11.064 1.00 60.41 88 HIS A CA 1
ATOM 640 C C . HIS A 1 88 ? 22.591 -6.669 -11.244 1.00 60.41 88 HIS A C 1
ATOM 642 O O . HIS A 1 88 ? 22.092 -7.510 -10.499 1.00 60.41 88 HIS A O 1
ATOM 648 N N . VAL A 1 89 ? 23.344 -7.021 -12.287 1.00 61.62 89 VAL A N 1
ATOM 649 C CA . VAL A 1 89 ? 23.901 -8.363 -12.425 1.00 61.62 89 VAL A CA 1
ATOM 650 C C . VAL A 1 89 ? 24.881 -8.496 -11.270 1.00 61.62 89 VAL A C 1
ATOM 652 O O . VAL A 1 89 ? 25.959 -7.901 -11.294 1.00 61.62 89 VAL A O 1
ATOM 655 N N . ALA A 1 90 ? 24.480 -9.189 -10.205 1.00 59.47 90 ALA A N 1
ATOM 656 C CA . ALA A 1 90 ? 25.434 -9.611 -9.195 1.00 59.47 90 ALA A CA 1
ATOM 657 C C . ALA A 1 90 ? 26.519 -10.415 -9.932 1.00 59.47 90 ALA A C 1
ATOM 659 O O . ALA A 1 90 ? 26.161 -11.317 -10.701 1.00 59.47 90 ALA A O 1
ATOM 660 N N . PRO A 1 91 ? 27.818 -10.091 -9.779 1.00 51.56 91 PRO A N 1
ATOM 661 C CA . PRO A 1 91 ? 28.860 -10.899 -10.390 1.00 51.56 91 PRO A CA 1
ATOM 662 C C . PRO A 1 91 ? 28.663 -12.337 -9.916 1.00 51.56 91 PRO A C 1
ATOM 664 O O . PRO A 1 91 ? 28.393 -12.569 -8.735 1.00 51.56 91 PRO A O 1
ATOM 667 N N . ALA A 1 92 ? 28.732 -13.289 -10.846 1.00 57.97 92 ALA A N 1
ATOM 668 C CA . ALA A 1 92 ? 28.621 -14.701 -10.530 1.00 57.97 92 ALA A CA 1
ATOM 669 C C . ALA A 1 92 ? 29.703 -15.048 -9.501 1.00 57.97 92 ALA A C 1
ATOM 671 O O . ALA A 1 92 ? 30.874 -15.212 -9.834 1.00 57.97 92 ALA A O 1
ATOM 672 N N . VAL A 1 93 ? 29.319 -15.122 -8.228 1.00 60.72 93 VAL A N 1
ATOM 673 C CA . VAL A 1 93 ? 30.145 -15.751 -7.208 1.00 60.72 93 VAL A CA 1
ATOM 674 C C . VAL A 1 93 ? 30.250 -17.200 -7.654 1.00 60.72 93 VAL A C 1
ATOM 676 O O . VAL A 1 93 ? 29.251 -17.920 -7.631 1.00 60.72 93 VAL A O 1
ATOM 679 N N . ASN A 1 94 ? 31.437 -17.596 -8.115 1.00 52.91 94 ASN A N 1
ATOM 680 C CA . ASN A 1 94 ? 31.791 -18.985 -8.374 1.00 52.91 94 ASN A CA 1
ATOM 681 C C . ASN A 1 94 ? 31.495 -19.786 -7.104 1.00 52.91 94 ASN A C 1
ATOM 683 O O . ASN A 1 94 ? 32.321 -19.859 -6.196 1.00 52.91 94 ASN A O 1
ATOM 687 N N . ARG A 1 95 ? 30.293 -20.359 -7.005 1.00 52.62 95 ARG A N 1
ATOM 688 C CA . ARG A 1 95 ? 30.000 -21.353 -5.982 1.00 52.62 95 ARG A CA 1
ATOM 689 C C . ARG A 1 95 ? 30.847 -22.570 -6.339 1.00 52.62 95 ARG A C 1
ATOM 691 O O . ARG A 1 95 ? 30.663 -23.097 -7.439 1.00 52.62 95 ARG A O 1
ATOM 698 N N . PRO A 1 96 ? 31.780 -23.012 -5.477 1.00 48.47 96 PRO A N 1
ATOM 699 C CA . PRO A 1 96 ? 32.439 -24.283 -5.701 1.00 48.47 96 PRO A CA 1
ATOM 700 C C . PRO A 1 96 ? 31.348 -25.349 -5.793 1.00 48.47 96 PRO A C 1
ATOM 702 O O . PRO A 1 96 ? 30.489 -25.453 -4.917 1.00 48.47 96 PRO A O 1
ATOM 705 N N . VAL A 1 97 ? 31.348 -26.087 -6.900 1.00 53.69 97 VAL A N 1
ATOM 706 C CA . VAL A 1 97 ? 30.510 -27.268 -7.076 1.00 53.69 97 VAL A CA 1
ATOM 707 C C . VAL A 1 97 ? 30.964 -28.273 -6.026 1.00 53.69 97 VAL A C 1
ATOM 709 O O . VAL A 1 97 ? 31.962 -28.966 -6.209 1.00 53.69 97 VAL A O 1
ATOM 712 N N . THR A 1 98 ? 30.260 -28.347 -4.901 1.00 51.34 98 THR A N 1
ATOM 713 C CA . THR A 1 98 ? 30.346 -29.508 -4.021 1.00 51.34 98 THR A CA 1
ATOM 714 C C . THR A 1 98 ? 29.713 -30.663 -4.781 1.00 51.34 98 THR A C 1
ATOM 716 O O . THR A 1 98 ? 28.490 -30.784 -4.856 1.00 51.34 98 THR A O 1
ATOM 719 N N . GLN A 1 99 ? 30.552 -31.480 -5.420 1.00 53.41 99 GLN A N 1
ATOM 720 C CA . GLN A 1 99 ? 30.114 -32.754 -5.972 1.00 53.41 99 GLN A CA 1
ATOM 721 C C . GLN A 1 99 ? 29.470 -33.568 -4.840 1.00 53.41 99 GLN A C 1
ATOM 723 O O . GLN A 1 99 ? 30.082 -33.714 -3.777 1.00 53.41 99 GLN A O 1
ATOM 728 N N . PRO A 1 100 ? 28.252 -34.102 -5.021 1.00 46.75 100 PRO A N 1
ATOM 729 C CA . PRO A 1 100 ? 27.712 -35.057 -4.075 1.00 46.75 100 PRO A CA 1
ATOM 730 C C . PRO A 1 100 ? 28.587 -36.310 -4.137 1.00 46.75 100 PRO A C 1
ATOM 732 O O . PRO A 1 100 ? 28.607 -37.024 -5.140 1.00 46.75 100 PRO A O 1
ATOM 735 N N . HIS A 1 101 ? 29.331 -36.568 -3.062 1.00 49.38 101 HIS A N 1
ATOM 736 C CA . HIS A 1 101 ? 29.937 -37.870 -2.836 1.00 49.38 101 HIS A CA 1
ATOM 737 C C . HIS A 1 101 ? 28.804 -38.896 -2.752 1.00 49.38 101 HIS A C 1
ATOM 739 O O . HIS A 1 101 ? 28.113 -38.997 -1.738 1.00 49.38 101 HIS A O 1
ATOM 745 N N . PHE A 1 102 ? 28.594 -39.641 -3.836 1.00 47.16 102 PHE A N 1
ATOM 746 C CA . PHE A 1 102 ? 27.781 -40.847 -3.816 1.00 47.16 102 PHE A CA 1
ATOM 747 C C . PHE A 1 102 ? 28.428 -41.823 -2.832 1.00 47.16 102 PHE A C 1
ATOM 749 O O . PHE A 1 102 ? 29.492 -42.382 -3.096 1.00 47.16 102 PHE A O 1
ATOM 756 N N . ALA A 1 103 ? 27.805 -41.987 -1.667 1.00 51.81 103 ALA A N 1
ATOM 757 C CA . ALA A 1 103 ? 28.182 -43.021 -0.723 1.00 51.81 103 ALA A CA 1
ATOM 758 C C . ALA A 1 103 ? 27.992 -44.384 -1.402 1.00 51.81 103 ALA A C 1
ATOM 760 O O . ALA A 1 103 ? 26.889 -44.721 -1.838 1.00 51.81 103 ALA A O 1
ATOM 761 N N . ALA A 1 104 ? 29.075 -45.153 -1.513 1.00 52.28 104 ALA A N 1
ATOM 762 C CA . ALA A 1 104 ? 29.021 -46.512 -2.026 1.00 52.28 104 ALA A CA 1
ATOM 763 C C . ALA A 1 104 ? 28.085 -47.373 -1.150 1.00 52.28 104 ALA A C 1
ATOM 765 O O . ALA A 1 104 ? 28.118 -47.250 0.082 1.00 52.28 104 ALA A O 1
ATOM 766 N N . PRO A 1 105 ? 27.258 -48.251 -1.743 1.00 46.41 105 PRO A N 1
ATOM 767 C CA . PRO A 1 105 ? 26.420 -49.161 -0.977 1.00 46.41 105 PRO A CA 1
ATOM 768 C C . PRO A 1 105 ? 27.298 -50.134 -0.184 1.00 46.41 105 PRO A C 1
ATOM 770 O O . PRO A 1 105 ? 28.222 -50.751 -0.717 1.00 46.41 105 PRO A O 1
ATOM 773 N N . ARG A 1 106 ? 27.009 -50.268 1.114 1.00 45.22 106 ARG A N 1
ATOM 774 C CA . ARG A 1 106 ? 27.649 -51.269 1.971 1.00 45.22 106 ARG A CA 1
ATOM 775 C C . ARG A 1 106 ? 27.228 -52.654 1.487 1.00 45.22 106 ARG A C 1
ATOM 777 O O . ARG A 1 106 ? 26.041 -52.963 1.460 1.00 45.22 106 ARG A O 1
ATOM 784 N N . SER A 1 107 ? 28.213 -53.470 1.124 1.00 47.75 107 SER A N 1
ATOM 785 C CA . SER A 1 107 ? 28.035 -54.895 0.867 1.00 47.75 107 SER A CA 1
ATOM 786 C C . SER A 1 107 ? 27.561 -55.582 2.149 1.00 47.75 107 SER A C 1
ATOM 788 O O . SER A 1 107 ? 28.320 -55.722 3.108 1.00 47.75 107 SER A O 1
ATOM 790 N N . THR A 1 108 ? 26.294 -55.982 2.187 1.00 52.97 108 THR A N 1
ATOM 791 C CA . THR A 1 108 ? 25.801 -57.002 3.114 1.00 52.97 108 THR A CA 1
ATOM 792 C C . THR A 1 108 ? 26.057 -58.365 2.489 1.00 52.97 108 THR A C 1
ATOM 794 O O . THR A 1 108 ? 25.257 -58.841 1.687 1.00 52.97 108 THR A O 1
ATOM 797 N N . ALA A 1 109 ? 27.170 -58.994 2.861 1.00 44.19 109 ALA A N 1
ATOM 798 C CA . ALA A 1 109 ? 27.358 -60.424 2.669 1.00 44.19 109 ALA A CA 1
ATOM 799 C C . ALA A 1 109 ? 26.774 -61.153 3.887 1.00 44.19 109 ALA A C 1
ATOM 801 O O . ALA A 1 109 ? 27.332 -61.110 4.982 1.00 44.19 109 ALA A O 1
ATOM 802 N N . ALA A 1 110 ? 25.628 -61.797 3.681 1.00 51.34 110 ALA A N 1
ATOM 803 C CA . ALA A 1 110 ? 25.089 -62.834 4.547 1.00 51.34 110 ALA A CA 1
ATOM 804 C C . ALA A 1 110 ? 25.003 -64.127 3.726 1.00 51.34 110 ALA A C 1
ATOM 806 O O . ALA A 1 110 ? 24.423 -64.086 2.645 1.00 51.34 110 ALA A O 1
ATOM 807 N N . GLN A 1 111 ? 25.583 -65.216 4.254 1.00 44.59 111 GLN A N 1
ATOM 808 C CA . GLN A 1 111 ? 25.307 -66.663 4.058 1.00 44.59 111 GLN A CA 1
ATOM 809 C C . GLN A 1 111 ? 26.629 -67.432 4.302 1.00 44.59 111 GLN A C 1
ATOM 811 O O . GLN A 1 111 ? 27.634 -67.066 3.707 1.00 44.59 111 GLN A O 1
ATOM 816 N N . ALA A 1 112 ? 26.809 -68.350 5.262 1.00 43.03 112 ALA A N 1
ATOM 817 C CA . ALA A 1 112 ? 26.066 -69.525 5.764 1.00 43.03 112 ALA A CA 1
ATOM 818 C C . ALA A 1 112 ? 26.695 -70.856 5.274 1.00 43.03 112 ALA A C 1
ATOM 820 O O . ALA A 1 112 ? 26.962 -70.996 4.086 1.00 43.03 112 ALA A O 1
ATOM 821 N N . HIS A 1 113 ? 26.815 -71.818 6.210 1.00 42.38 113 HIS A N 1
ATOM 822 C CA . HIS A 1 113 ? 27.220 -73.243 6.099 1.00 42.38 113 HIS A CA 1
ATOM 823 C C . HIS A 1 113 ? 28.738 -73.522 5.961 1.00 42.38 113 HIS A C 1
ATOM 825 O O . HIS A 1 113 ? 29.416 -72.856 5.190 1.00 42.38 113 HIS A O 1
ATOM 831 N N . ALA A 1 114 ? 29.355 -74.457 6.698 1.00 44.81 114 ALA A N 1
ATOM 832 C CA . ALA A 1 114 ? 28.878 -75.691 7.338 1.00 44.81 114 ALA A CA 1
ATOM 833 C C . ALA A 1 114 ? 29.531 -75.936 8.713 1.00 44.81 114 ALA A C 1
ATOM 835 O O . ALA A 1 114 ? 30.634 -75.391 8.946 1.00 44.81 114 ALA A O 1
#

Radius of gyration: 25.65 Å; chains: 1; bounding box: 48×88×35 Å

pLDDT: mean 82.52, std 18.87, range [42.38, 98.0]

Organism: NCBI:txid89044